Protein AF-A0A6J0JQ50-F1 (afdb_monomer_lite)

Organism: Raphanus sativus (NCBI:txid3726)

Secondary structure (DSSP, 8-state):
-PPPEEE-TTSPEEE--SS-S-EE---HHHHHHHHHHHHTTSEEE--PPPEEEETTTTEEEEE----SSTTTTEEEESSSTTHHHHHHHHTTT-----S------------S-------------------

Radius of gyration: 27.64 Å; chains: 1; bounding box: 71×39×75 Å

pLDDT: mean 78.66, std 19.08, range [36.09, 97.19]

Structure (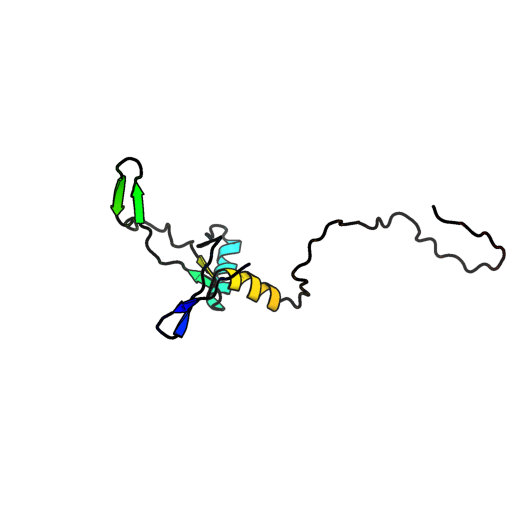mmCIF, N/CA/C/O backbone):
data_AF-A0A6J0JQ50-F1
#
_entry.id   AF-A0A6J0JQ50-F1
#
loop_
_atom_site.group_PDB
_atom_site.id
_atom_site.type_symbol
_atom_site.label_atom_id
_atom_site.label_alt_id
_atom_site.label_comp_id
_atom_site.label_asym_id
_atom_site.label_entity_id
_atom_site.label_seq_id
_atom_site.pdbx_PDB_ins_code
_atom_site.Cartn_x
_atom_site.Cartn_y
_atom_site.Cartn_z
_atom_site.occupancy
_atom_site.B_iso_or_equiv
_atom_site.auth_seq_id
_atom_site.auth_comp_id
_atom_site.auth_asym_id
_atom_site.auth_atom_id
_atom_site.pdbx_PDB_model_num
ATOM 1 N N . MET A 1 1 ? 10.587 -5.912 -1.533 1.00 51.09 1 MET A N 1
ATOM 2 C CA . MET A 1 1 ? 9.615 -5.966 -0.422 1.00 51.09 1 MET A CA 1
ATOM 3 C C . MET A 1 1 ? 9.429 -7.413 -0.006 1.00 51.09 1 MET A C 1
ATOM 5 O O . MET A 1 1 ? 8.950 -8.201 -0.816 1.00 51.09 1 MET A O 1
ATOM 9 N N . SER A 1 2 ? 9.873 -7.779 1.196 1.00 51.56 2 SER A N 1
ATOM 10 C CA . SER A 1 2 ? 9.640 -9.120 1.741 1.00 51.56 2 SER A CA 1
ATOM 11 C C . SER A 1 2 ? 8.177 -9.222 2.174 1.00 51.56 2 SER A C 1
ATOM 13 O O . SER A 1 2 ? 7.748 -8.455 3.029 1.00 51.56 2 SER A O 1
ATOM 15 N N . GLN A 1 3 ? 7.405 -10.118 1.558 1.00 61.97 3 GLN A N 1
ATOM 16 C CA . GLN A 1 3 ? 6.064 -10.477 2.023 1.00 61.97 3 GLN A CA 1
ATOM 17 C C . GLN A 1 3 ? 6.160 -11.806 2.762 1.00 61.97 3 GLN A C 1
ATOM 19 O O . GLN A 1 3 ? 6.591 -12.807 2.181 1.00 61.97 3 GLN A O 1
ATOM 24 N N . ARG A 1 4 ? 5.750 -11.827 4.032 1.00 63.28 4 ARG A N 1
ATOM 25 C CA . ARG A 1 4 ? 5.518 -13.081 4.745 1.00 63.28 4 ARG A CA 1
ATOM 26 C C . ARG A 1 4 ? 4.145 -13.604 4.329 1.00 63.28 4 ARG A C 1
ATOM 28 O O . ARG A 1 4 ? 3.163 -12.876 4.411 1.00 63.28 4 ARG A O 1
ATOM 35 N N . ARG A 1 5 ? 4.118 -14.839 3.834 1.00 70.94 5 ARG A N 1
ATOM 36 C CA . ARG A 1 5 ? 2.903 -15.545 3.427 1.00 70.94 5 ARG A CA 1
ATOM 37 C C . ARG A 1 5 ? 2.542 -16.520 4.527 1.00 70.94 5 ARG A C 1
ATOM 39 O O . ARG A 1 5 ? 3.356 -17.379 4.864 1.00 70.94 5 ARG A O 1
ATOM 46 N N . GLU A 1 6 ? 1.356 -16.363 5.085 1.00 79.44 6 GLU A N 1
ATOM 47 C CA . GLU A 1 6 ? 0.787 -17.320 6.031 1.00 79.44 6 GLU A CA 1
ATOM 48 C C . GLU A 1 6 ? -0.523 -17.834 5.449 1.00 79.44 6 GLU A C 1
ATOM 50 O O . GLU A 1 6 ? -1.221 -17.097 4.764 1.00 79.44 6 GLU A O 1
ATOM 55 N N . VAL A 1 7 ? -0.837 -19.107 5.659 1.00 83.56 7 VAL A N 1
ATOM 56 C CA . VAL A 1 7 ? -2.105 -19.679 5.199 1.00 83.56 7 VAL A CA 1
ATOM 57 C C . VAL A 1 7 ? -3.038 -19.701 6.398 1.00 83.56 7 VAL A C 1
ATOM 59 O O . VAL A 1 7 ? -2.717 -20.320 7.412 1.00 83.56 7 VAL A O 1
ATOM 62 N N . GLY A 1 8 ? -4.154 -18.982 6.299 1.00 82.12 8 GLY A N 1
ATOM 63 C CA . GLY A 1 8 ? -5.203 -18.994 7.310 1.00 82.12 8 GLY A CA 1
ATOM 64 C C . GLY A 1 8 ? -5.868 -20.366 7.420 1.00 82.12 8 GLY A C 1
ATOM 65 O O . GLY A 1 8 ? -5.747 -21.211 6.532 1.00 82.12 8 GLY A O 1
ATOM 66 N N . GLU A 1 9 ? -6.615 -20.589 8.500 1.00 87.50 9 GLU A N 1
ATOM 67 C CA . GLU A 1 9 ? -7.374 -21.834 8.713 1.00 87.50 9 GLU A CA 1
ATOM 68 C C . GLU A 1 9 ? -8.392 -22.111 7.593 1.00 87.50 9 GLU A C 1
ATOM 70 O O . GLU A 1 9 ? -8.728 -23.261 7.320 1.00 87.50 9 GLU A O 1
ATOM 75 N N . ASP A 1 10 ? -8.846 -21.063 6.903 1.00 89.94 10 ASP A N 1
ATOM 76 C CA . ASP A 1 10 ? -9.736 -21.135 5.743 1.00 89.94 10 ASP A CA 1
ATOM 77 C C . ASP A 1 10 ? -9.002 -21.408 4.414 1.00 89.94 10 ASP A C 1
ATOM 79 O O . ASP A 1 10 ? -9.614 -21.371 3.345 1.00 89.94 10 ASP A O 1
ATOM 83 N N . GLY A 1 11 ? -7.692 -21.672 4.464 1.00 87.12 11 GLY A N 1
ATOM 84 C CA . GLY A 1 11 ? -6.845 -21.936 3.304 1.00 87.12 11 GLY A CA 1
ATOM 85 C C . GLY A 1 11 ? -6.465 -20.688 2.505 1.00 87.12 11 GLY A C 1
ATOM 86 O O . GLY A 1 11 ? -5.782 -20.815 1.485 1.00 87.12 11 GLY A O 1
ATOM 87 N N . LYS A 1 12 ? -6.884 -19.488 2.930 1.00 83.25 12 LYS A N 1
ATOM 88 C CA . LYS A 1 12 ? -6.527 -18.248 2.236 1.00 83.25 12 LYS A CA 1
ATOM 89 C C . LYS A 1 12 ? -5.128 -17.793 2.607 1.00 83.25 12 LYS A C 1
ATOM 91 O O . LYS A 1 12 ? -4.696 -17.886 3.751 1.00 83.25 12 LYS A O 1
ATOM 96 N N . GLU A 1 13 ? -4.437 -17.244 1.621 1.00 84.62 13 GLU A N 1
ATOM 97 C CA . GLU A 1 13 ? -3.144 -16.616 1.831 1.00 84.62 13 GLU A CA 1
ATOM 98 C C . GLU A 1 13 ? -3.330 -15.247 2.497 1.00 84.62 13 GLU A C 1
ATOM 100 O O . GLU A 1 13 ? -4.018 -14.363 1.983 1.00 84.62 13 GLU A O 1
ATOM 105 N N . LEU A 1 14 ? -2.713 -15.085 3.660 1.00 81.69 14 LEU A N 1
ATOM 106 C CA . LEU A 1 14 ? -2.615 -13.838 4.392 1.00 81.69 14 LEU A CA 1
ATOM 107 C C . LEU A 1 14 ? -1.370 -13.090 3.930 1.00 81.69 14 LEU A C 1
ATOM 109 O O . LEU A 1 14 ? -0.277 -13.657 3.818 1.00 81.69 14 LEU A O 1
ATOM 113 N N . MET A 1 15 ? -1.548 -11.796 3.686 1.00 79.50 15 MET A N 1
ATOM 114 C CA . MET A 1 15 ? -0.476 -10.889 3.309 1.00 79.50 15 MET A CA 1
ATOM 115 C C . MET A 1 15 ? -0.368 -9.764 4.322 1.00 79.50 15 MET A C 1
ATOM 117 O O . MET A 1 15 ? -1.372 -9.210 4.766 1.00 79.50 15 MET A O 1
ATOM 121 N N . PHE A 1 16 ? 0.872 -9.426 4.658 1.00 83.94 16 PHE A N 1
ATOM 122 C CA . PHE A 1 16 ? 1.184 -8.412 5.650 1.00 83.94 16 PHE A CA 1
ATOM 123 C C . PHE A 1 16 ? 2.063 -7.332 5.032 1.00 83.94 16 PHE A C 1
ATOM 125 O O . PHE A 1 16 ? 3.153 -7.611 4.523 1.00 83.94 16 PHE A O 1
ATOM 132 N N . ASP A 1 17 ? 1.586 -6.093 5.104 1.00 86.88 17 ASP A N 1
ATOM 133 C CA . ASP A 1 17 ? 2.369 -4.908 4.783 1.00 86.88 17 ASP A CA 1
ATOM 134 C C . 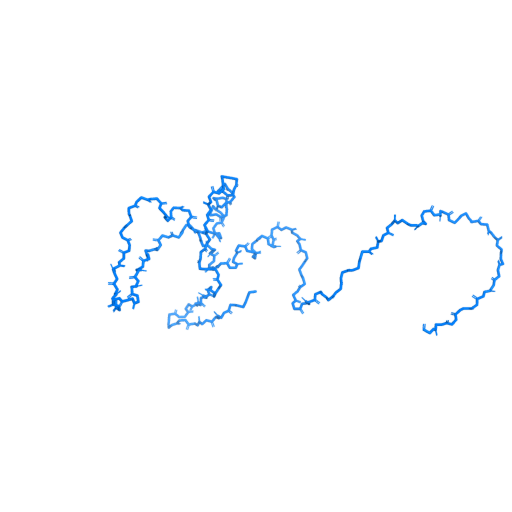ASP A 1 17 ? 3.087 -4.437 6.052 1.00 86.88 17 ASP A C 1
ATOM 136 O O . ASP A 1 17 ? 2.464 -3.994 7.014 1.00 86.88 17 ASP A O 1
ATOM 140 N N . HIS A 1 18 ? 4.413 -4.584 6.076 1.00 85.31 18 HIS A N 1
ATOM 141 C CA . HIS A 1 18 ? 5.228 -4.292 7.262 1.00 85.31 18 HIS A CA 1
ATOM 142 C C . HIS A 1 18 ? 5.703 -2.839 7.355 1.00 85.31 18 HIS A C 1
ATOM 144 O O . HIS A 1 18 ? 6.108 -2.401 8.427 1.00 85.31 18 HIS A O 1
ATOM 150 N N . GLU A 1 19 ? 5.711 -2.118 6.234 1.00 85.12 19 GLU A N 1
ATOM 151 C CA . GLU A 1 19 ? 6.289 -0.776 6.152 1.00 85.12 19 GLU A CA 1
ATOM 152 C C . GLU A 1 19 ? 5.188 0.286 6.133 1.00 85.12 19 GLU A C 1
ATOM 154 O O . GLU A 1 19 ? 4.865 0.867 7.164 1.00 85.12 19 GLU A O 1
ATOM 159 N N . ALA A 1 20 ? 4.590 0.530 4.965 1.00 87.25 20 ALA A N 1
ATOM 160 C CA . ALA A 1 20 ? 3.526 1.509 4.804 1.00 87.25 20 ALA A CA 1
ATOM 161 C C . ALA A 1 20 ? 2.152 0.834 4.966 1.00 87.25 20 ALA A C 1
ATOM 163 O O . ALA A 1 20 ? 1.774 0.052 4.091 1.00 87.25 20 ALA A O 1
ATOM 164 N N . PRO A 1 21 ? 1.386 1.135 6.033 1.00 86.94 21 PRO A N 1
ATOM 165 C CA . PRO A 1 21 ? 0.039 0.592 6.198 1.00 86.94 21 PRO A CA 1
ATOM 166 C C . PRO A 1 21 ? -0.952 1.243 5.223 1.00 86.94 21 PRO A C 1
ATOM 168 O O . PRO A 1 21 ? -1.826 0.579 4.689 1.00 86.94 21 PRO A O 1
ATOM 171 N N . PHE A 1 22 ? -0.794 2.538 4.959 1.00 92.31 22 PHE A N 1
ATOM 172 C CA . PHE A 1 22 ? -1.550 3.310 3.978 1.00 92.31 22 PHE A CA 1
ATOM 173 C C . PHE A 1 22 ? -0.683 4.474 3.488 1.00 92.31 22 PHE A C 1
ATOM 175 O O . PHE A 1 22 ? 0.316 4.826 4.122 1.00 92.31 22 PHE A O 1
ATOM 182 N N . PHE A 1 23 ? -1.087 5.114 2.396 1.00 94.12 23 PHE A N 1
ATOM 183 C CA . PHE A 1 23 ? -0.558 6.417 1.993 1.00 94.12 23 PHE A CA 1
ATOM 184 C C . PHE A 1 23 ? -1.678 7.456 1.959 1.00 94.12 23 PHE A C 1
ATOM 186 O O . PHE A 1 23 ? -2.858 7.105 1.915 1.00 94.12 23 PHE A O 1
ATOM 193 N N . SER A 1 24 ? -1.321 8.739 2.018 1.00 94.06 24 SER A N 1
ATOM 194 C CA . SER A 1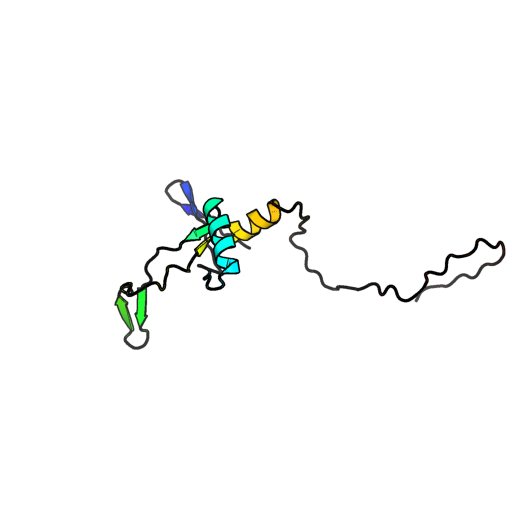 24 ? -2.279 9.842 1.917 1.00 94.06 24 SER A CA 1
ATOM 195 C C . SER A 1 24 ? -1.982 10.721 0.710 1.00 94.06 24 SER A C 1
ATOM 197 O O . SER A 1 24 ? -0.817 10.972 0.405 1.00 94.06 24 SER A O 1
ATOM 199 N N . VAL A 1 25 ? -3.024 11.209 0.037 1.00 93.69 25 VAL A N 1
ATOM 200 C CA . VAL A 1 25 ? -2.893 12.059 -1.154 1.00 93.69 25 VAL A CA 1
ATOM 201 C C . VAL A 1 25 ? -3.607 13.396 -0.968 1.00 93.69 25 VAL A C 1
ATOM 203 O O . VAL A 1 25 ? -4.812 13.468 -0.766 1.00 93.69 25 VAL A O 1
ATOM 206 N N . THR A 1 26 ? -2.852 14.488 -1.027 1.00 92.06 26 THR A N 1
ATOM 207 C CA . THR A 1 26 ? -3.393 15.859 -0.946 1.00 92.06 26 THR A CA 1
ATOM 208 C C . THR A 1 26 ? -3.076 16.687 -2.185 1.00 92.06 26 THR A C 1
ATOM 210 O O . THR A 1 26 ? -3.708 17.711 -2.422 1.00 92.06 26 THR A O 1
ATOM 213 N N . ASN A 1 27 ? -2.112 16.246 -2.997 1.00 93.44 27 ASN A N 1
ATOM 214 C CA . ASN A 1 27 ? -1.743 16.907 -4.240 1.00 93.44 27 ASN A CA 1
ATOM 215 C C . ASN A 1 27 ? -2.809 16.627 -5.321 1.00 93.44 27 ASN A C 1
ATOM 217 O O . ASN A 1 27 ? -2.971 15.462 -5.687 1.00 93.44 27 ASN A O 1
ATOM 221 N N . PRO A 1 28 ? -3.478 17.653 -5.889 1.00 90.12 28 PRO A N 1
ATOM 222 C CA . PRO A 1 28 ? -4.518 17.471 -6.907 1.00 90.12 28 PRO A CA 1
ATOM 223 C C . PRO A 1 28 ? -4.076 16.665 -8.134 1.00 90.12 28 PRO A C 1
ATOM 225 O O . PRO A 1 28 ? -4.845 15.860 -8.660 1.00 90.12 28 PRO A O 1
ATOM 228 N N . ASN A 1 29 ? -2.819 16.820 -8.554 1.00 91.38 29 ASN A N 1
ATOM 229 C CA . ASN A 1 29 ? -2.277 16.075 -9.690 1.00 91.38 29 ASN A CA 1
ATOM 230 C C . ASN A 1 29 ? -2.126 14.585 -9.354 1.00 91.38 29 ASN A C 1
ATOM 232 O O . ASN A 1 29 ? -2.348 13.730 -10.205 1.00 91.38 29 ASN A O 1
ATOM 236 N N . ALA A 1 30 ? -1.788 14.267 -8.102 1.00 94.00 30 ALA A N 1
ATOM 237 C CA . ALA A 1 30 ? -1.685 12.888 -7.638 1.00 94.00 30 ALA A CA 1
ATOM 238 C C . ALA A 1 30 ? -3.061 12.257 -7.370 1.00 94.00 30 ALA A C 1
ATOM 240 O O . ALA A 1 30 ? -3.206 11.052 -7.540 1.00 94.00 30 ALA A O 1
ATOM 241 N N . ILE A 1 31 ? -4.079 13.044 -6.998 1.00 94.38 31 ILE A N 1
ATOM 242 C CA . ILE A 1 31 ? -5.447 12.543 -6.772 1.00 94.38 31 ILE A CA 1
ATOM 243 C C . ILE A 1 31 ? -5.994 11.860 -8.031 1.00 94.38 31 ILE A C 1
ATOM 245 O O . ILE A 1 31 ? -6.499 10.745 -7.951 1.00 94.38 31 ILE A O 1
ATOM 249 N N . SER A 1 32 ? -5.842 12.493 -9.199 1.00 94.19 32 SER A N 1
ATOM 250 C CA . SER A 1 32 ? -6.335 11.929 -10.467 1.00 94.19 32 SER A CA 1
ATOM 251 C C . SER A 1 32 ? -5.671 10.587 -10.794 1.00 94.19 32 SER A C 1
ATOM 253 O O . SER A 1 32 ? -6.345 9.644 -11.197 1.00 94.19 32 SER A O 1
ATOM 255 N N . LEU A 1 33 ? -4.362 10.483 -10.546 1.00 95.31 33 LEU A N 1
ATOM 256 C CA . LEU A 1 33 ? -3.594 9.253 -10.732 1.00 95.31 33 LEU A CA 1
ATOM 257 C C . LEU A 1 33 ? -4.037 8.145 -9.764 1.00 95.31 33 LEU A C 1
ATOM 259 O O . LEU A 1 33 ? -4.165 6.989 -10.152 1.00 95.31 33 LEU A O 1
ATOM 263 N N . VAL A 1 34 ? -4.312 8.487 -8.504 1.00 96.19 34 VAL A N 1
ATOM 264 C CA . VAL A 1 34 ? -4.801 7.519 -7.511 1.00 96.19 34 VAL A CA 1
ATOM 265 C C . VAL A 1 34 ? -6.193 7.003 -7.878 1.00 96.19 34 VAL A C 1
ATOM 267 O O . VAL A 1 34 ? -6.442 5.808 -7.741 1.00 96.19 34 VAL A O 1
ATOM 270 N N . HIS A 1 35 ? -7.077 7.855 -8.403 1.00 95.56 35 HIS A N 1
ATOM 271 C CA . HIS A 1 35 ? -8.381 7.412 -8.908 1.00 95.56 35 HIS A CA 1
ATOM 272 C C . HIS A 1 35 ? -8.265 6.502 -10.132 1.00 95.56 35 HIS A C 1
ATOM 274 O O . HIS A 1 35 ? -9.025 5.543 -10.253 1.00 95.56 35 HIS A O 1
ATOM 280 N N . GLU A 1 36 ? -7.300 6.753 -11.018 1.00 95.56 36 GLU A N 1
ATOM 281 C CA . GLU A 1 36 ? -6.988 5.825 -12.105 1.00 95.56 36 GLU A CA 1
ATOM 282 C C . GLU A 1 36 ? -6.562 4.460 -11.544 1.00 95.56 36 GLU A C 1
ATOM 284 O O . GLU A 1 36 ? -7.137 3.437 -11.913 1.00 95.56 36 GLU A O 1
ATOM 289 N N . TRP A 1 37 ? -5.628 4.433 -10.591 1.00 97.00 37 TRP A N 1
ATOM 290 C CA . TRP A 1 37 ? -5.174 3.195 -9.944 1.00 97.00 37 TRP A CA 1
ATOM 291 C C . TRP A 1 37 ? -6.297 2.444 -9.222 1.00 97.00 37 TRP A C 1
ATOM 293 O O . TRP A 1 37 ? -6.333 1.211 -9.240 1.00 97.00 37 TRP A O 1
ATOM 303 N N . GLU A 1 38 ? -7.229 3.179 -8.617 1.00 96.56 38 GLU A N 1
ATOM 304 C CA . GLU A 1 38 ? -8.430 2.627 -7.994 1.00 96.56 38 GLU A CA 1
ATOM 305 C C . GLU A 1 38 ? -9.381 2.024 -9.036 1.00 96.56 38 GLU A C 1
ATOM 307 O O . GLU A 1 38 ? -9.847 0.898 -8.865 1.00 96.56 38 GLU A O 1
ATOM 312 N N . SER A 1 39 ? -9.592 2.703 -10.170 1.00 96.50 39 SER A N 1
ATOM 313 C CA . SER A 1 39 ? -10.394 2.177 -11.288 1.00 96.50 39 SER A CA 1
ATOM 314 C C . SER A 1 39 ? -9.790 0.920 -11.926 1.00 96.50 39 SER A C 1
ATOM 316 O O . SER A 1 39 ? -10.520 0.045 -12.393 1.00 96.50 39 SER A O 1
ATOM 318 N N . LEU A 1 40 ? -8.460 0.805 -11.897 1.00 95.69 40 LEU A N 1
ATOM 319 C CA . LEU A 1 40 ? -7.703 -0.364 -12.349 1.00 95.69 40 LEU A CA 1
ATOM 320 C C . LEU A 1 40 ? -7.629 -1.473 -11.282 1.00 95.69 40 LEU A C 1
ATOM 322 O O . LEU A 1 40 ? -7.128 -2.562 -11.561 1.00 95.69 40 LEU A O 1
ATOM 326 N N . GLY A 1 41 ? -8.133 -1.220 -10.071 1.00 96.25 41 GLY A N 1
ATOM 327 C CA . GLY A 1 41 ? -8.355 -2.225 -9.033 1.00 96.25 41 GLY A CA 1
ATOM 328 C C . GLY A 1 41 ? -7.131 -2.631 -8.210 1.00 96.25 41 GLY A C 1
ATOM 329 O O . GLY A 1 41 ? -7.235 -3.552 -7.402 1.00 96.25 41 GLY A O 1
ATOM 330 N N . PHE A 1 42 ? -5.981 -1.971 -8.376 1.00 95.88 42 PHE A N 1
ATOM 331 C CA . PHE A 1 42 ? -4.781 -2.251 -7.569 1.00 95.88 42 PHE A CA 1
ATOM 332 C C . PHE A 1 42 ? -4.555 -1.236 -6.443 1.00 95.88 42 PHE A C 1
ATOM 334 O O . PHE A 1 42 ? -3.589 -1.354 -5.690 1.00 95.88 42 PHE A O 1
ATOM 341 N N . VAL A 1 43 ? -5.456 -0.265 -6.296 1.00 97.19 43 VAL A N 1
ATOM 342 C CA . VAL A 1 43 ? -5.553 0.637 -5.145 1.00 97.19 43 VAL A CA 1
ATOM 343 C C . VAL A 1 43 ? -7.007 0.702 -4.677 1.00 97.19 43 VAL A C 1
ATOM 345 O O . VAL A 1 43 ? -7.923 0.502 -5.465 1.00 97.19 43 VAL A O 1
ATOM 348 N N . SER A 1 44 ? -7.233 0.967 -3.394 1.00 95.75 44 SER A N 1
ATOM 349 C CA . SER A 1 44 ? -8.558 1.253 -2.837 1.00 95.75 44 SER A CA 1
ATOM 350 C C . SER A 1 44 ? -8.449 2.301 -1.740 1.00 95.75 44 SER A C 1
ATOM 352 O O . SER A 1 44 ? -7.467 2.325 -0.991 1.00 95.75 44 SER A O 1
ATOM 354 N N . GLN A 1 45 ? -9.480 3.130 -1.592 1.00 94.25 45 GLN A N 1
ATOM 355 C CA . GLN A 1 45 ? -9.615 3.992 -0.421 1.00 94.25 45 GLN A CA 1
ATOM 356 C C . GLN A 1 45 ? -9.614 3.170 0.882 1.00 94.25 45 GLN A C 1
ATOM 358 O O . GLN A 1 45 ? -10.283 2.135 0.987 1.00 94.25 45 GLN A O 1
ATOM 363 N N . TRP A 1 46 ? -8.879 3.645 1.887 1.00 91.56 46 TRP A N 1
ATOM 364 C CA . TRP A 1 46 ? -8.839 3.063 3.226 1.00 91.56 46 TRP A CA 1
ATOM 365 C C . TRP A 1 46 ? -10.011 3.583 4.062 1.00 91.56 46 TRP A C 1
ATOM 367 O O . TRP A 1 46 ? -10.064 4.766 4.391 1.00 91.56 46 TRP A O 1
ATOM 377 N N . LYS A 1 47 ? -10.928 2.691 4.448 1.00 86.50 47 LYS A N 1
ATOM 378 C CA . LYS A 1 47 ? -12.161 3.039 5.185 1.00 86.50 47 LYS A CA 1
ATOM 379 C C . LYS A 1 47 ? -12.157 2.596 6.652 1.00 86.50 47 LYS A C 1
ATOM 381 O O . LYS A 1 47 ? -13.185 2.654 7.318 1.00 86.50 47 LYS A O 1
ATOM 386 N N . GLN A 1 48 ? -11.017 2.123 7.152 1.00 83.00 48 GLN A N 1
ATOM 387 C CA . GLN A 1 48 ? -10.935 1.547 8.489 1.00 83.00 48 GLN A CA 1
ATOM 388 C C . GLN A 1 48 ? -10.797 2.612 9.569 1.00 83.00 48 GLN A C 1
ATOM 390 O O . GLN A 1 48 ? -10.021 3.557 9.437 1.00 83.00 48 GLN A O 1
ATOM 395 N N . VAL A 1 49 ? -11.534 2.407 10.659 1.00 82.00 49 VAL A N 1
ATOM 396 C CA . VAL A 1 49 ? -11.566 3.306 11.812 1.00 82.00 49 VAL A CA 1
ATOM 397 C C . VAL A 1 49 ? -10.343 3.069 12.695 1.00 82.00 49 VAL A C 1
ATOM 399 O O . VAL A 1 49 ? -10.010 1.927 13.016 1.00 82.00 49 VAL A O 1
ATOM 402 N N . PHE A 1 50 ? -9.691 4.151 13.120 1.00 82.94 50 PHE A N 1
ATOM 403 C CA . PHE A 1 50 ? -8.553 4.092 14.033 1.00 82.94 50 PHE A CA 1
ATOM 404 C C . PHE A 1 50 ? -9.004 4.243 15.488 1.00 82.94 50 PHE A C 1
ATOM 406 O O . PHE A 1 50 ? -9.845 5.079 15.830 1.00 82.94 50 PHE A O 1
ATOM 413 N N . GLY A 1 51 ? -8.422 3.420 16.355 1.00 86.50 51 GLY A N 1
ATOM 414 C CA . GLY A 1 51 ? -8.489 3.592 17.799 1.00 86.50 51 GLY A CA 1
ATOM 415 C C . GLY A 1 51 ? -7.326 4.440 18.301 1.00 86.50 51 GLY A C 1
ATOM 416 O O . GLY A 1 51 ? -6.243 4.412 17.717 1.00 86.50 51 GLY A O 1
ATOM 417 N N . SER A 1 52 ? -7.538 5.164 19.397 1.00 89.19 52 SER A N 1
ATOM 418 C CA . SER A 1 52 ? -6.466 5.881 20.093 1.00 89.19 52 SER A CA 1
ATOM 419 C C . SER A 1 52 ? -6.229 5.274 21.470 1.00 89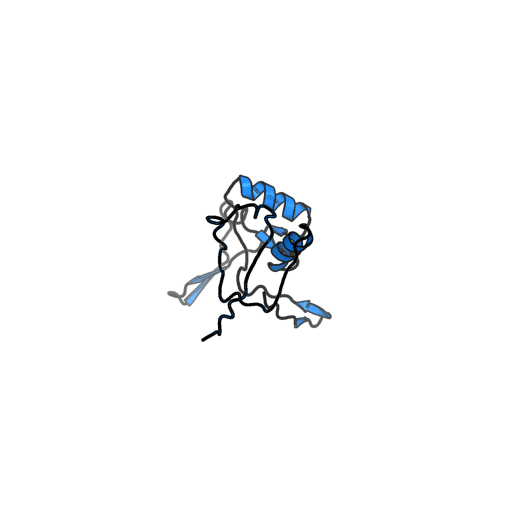.19 52 SER A C 1
ATOM 421 O O . SER A 1 52 ? -7.168 5.022 22.224 1.00 89.19 52 SER A O 1
ATOM 423 N N . PHE A 1 53 ? -4.964 5.048 21.804 1.00 92.31 53 PHE A N 1
ATOM 424 C CA . PHE A 1 53 ? -4.539 4.599 23.124 1.00 92.31 53 PHE A CA 1
ATOM 425 C C . PHE A 1 53 ? -3.701 5.696 23.769 1.00 92.31 53 PHE A C 1
ATOM 427 O O . PHE A 1 53 ? -2.725 6.153 23.173 1.00 92.31 53 PHE A O 1
ATOM 434 N N . ASP A 1 54 ? -4.086 6.117 24.970 1.00 93.12 54 ASP A N 1
ATOM 435 C CA . ASP A 1 54 ? -3.305 7.066 25.750 1.00 93.12 54 ASP A CA 1
ATOM 436 C C . ASP A 1 54 ? -2.380 6.319 26.705 1.00 93.12 54 ASP A C 1
ATOM 438 O O . ASP A 1 54 ? -2.818 5.670 27.658 1.00 93.12 54 ASP A O 1
ATOM 442 N N . SER A 1 55 ? -1.078 6.448 26.463 1.00 95.88 55 SER A N 1
ATOM 443 C CA . SER A 1 55 ? -0.057 5.848 27.314 1.00 95.88 55 SER A CA 1
ATOM 444 C C . SER A 1 55 ? 0.037 6.503 28.690 1.00 95.88 55 SER A C 1
ATOM 446 O O . SER A 1 55 ? 0.486 5.847 29.625 1.00 95.88 55 SER A O 1
ATOM 448 N N . ALA A 1 56 ? -0.350 7.776 28.836 1.00 96.50 56 ALA A N 1
ATOM 449 C CA . ALA A 1 56 ? -0.249 8.478 30.114 1.00 96.50 56 ALA A CA 1
ATOM 450 C C . ALA A 1 56 ? -1.318 7.996 31.104 1.00 96.50 56 ALA A C 1
ATOM 452 O O . ALA A 1 56 ? -1.005 7.716 32.261 1.00 96.50 56 ALA A O 1
ATOM 453 N N . SER A 1 57 ? -2.565 7.856 30.647 1.00 94.88 57 SER A N 1
ATOM 454 C CA . SER A 1 57 ? -3.657 7.290 31.451 1.00 94.88 57 SER A CA 1
ATOM 455 C C . SER A 1 57 ? -3.753 5.762 31.390 1.00 94.88 57 SER A C 1
ATOM 457 O O . SER A 1 57 ? -4.534 5.177 32.140 1.00 94.88 57 SER A O 1
ATOM 459 N N . ASN A 1 58 ? -2.957 5.111 30.533 1.00 95.56 58 ASN A N 1
ATOM 460 C CA . ASN A 1 58 ? -2.999 3.671 30.266 1.00 95.56 58 ASN A CA 1
ATOM 461 C C . ASN A 1 58 ? -4.405 3.190 29.860 1.00 95.56 58 ASN A C 1
ATOM 463 O O . ASN A 1 58 ? -4.861 2.118 30.263 1.00 95.56 58 ASN A O 1
ATOM 467 N N . MET A 1 59 ? -5.112 4.018 29.089 1.00 96.00 59 MET A N 1
ATOM 468 C CA . MET A 1 59 ? -6.510 3.810 28.725 1.00 96.00 59 MET A CA 1
ATOM 469 C C . MET A 1 59 ? -6.699 3.860 27.213 1.00 96.00 59 MET A C 1
ATOM 471 O O . MET A 1 59 ? -6.134 4.697 26.506 1.00 96.00 59 MET A O 1
ATOM 475 N N . PHE A 1 60 ? -7.573 2.986 26.714 1.00 93.69 60 PHE A N 1
ATOM 476 C CA . PHE A 1 60 ? -8.087 3.104 25.357 1.00 93.69 60 PHE A CA 1
ATOM 477 C C . PHE A 1 60 ? -9.124 4.229 25.312 1.00 93.69 60 PHE A C 1
ATOM 479 O O . PHE A 1 60 ? -10.150 4.160 25.989 1.00 93.69 60 PHE A O 1
ATOM 486 N N . LEU A 1 61 ? -8.858 5.260 24.510 1.00 89.12 61 LEU A N 1
ATOM 487 C CA . LEU A 1 61 ? -9.710 6.448 24.383 1.00 89.12 61 LEU A CA 1
ATOM 488 C C . LEU A 1 61 ? -10.933 6.214 23.482 1.00 89.12 61 LEU A C 1
ATOM 490 O O . LEU A 1 61 ? -11.746 7.115 23.288 1.00 89.12 61 LEU A O 1
ATOM 494 N N . GLY A 1 62 ? -11.067 5.007 22.932 1.00 86.69 62 GLY A N 1
ATOM 495 C CA . GLY A 1 62 ? -12.111 4.654 21.986 1.00 86.69 62 GLY A CA 1
ATOM 496 C C . GLY A 1 62 ? -11.671 4.816 20.534 1.00 86.69 62 GLY A C 1
ATOM 497 O O . GLY A 1 62 ? -10.513 5.096 20.209 1.00 86.69 62 GLY A O 1
ATOM 498 N N . PHE A 1 63 ? -12.635 4.602 19.648 1.00 84.56 63 PHE A N 1
ATOM 499 C CA . PHE A 1 63 ? -12.486 4.872 18.229 1.00 84.56 63 PHE A CA 1
ATOM 500 C C . PHE A 1 63 ? -12.650 6.364 17.986 1.00 84.56 63 PHE A C 1
ATOM 502 O O . PHE A 1 63 ? -13.567 6.986 18.529 1.00 84.56 63 PHE A O 1
ATOM 509 N N . GLN A 1 64 ? -11.768 6.937 17.176 1.00 71.12 64 GLN A N 1
ATOM 510 C CA . GLN A 1 64 ? -11.876 8.339 16.809 1.00 71.12 64 GLN A CA 1
ATOM 511 C C . GLN A 1 64 ? -13.171 8.515 16.002 1.00 71.12 64 GLN A C 1
ATOM 513 O O . GLN A 1 64 ? -13.275 8.016 14.884 1.00 71.12 64 GLN A O 1
ATOM 518 N N . GLN A 1 65 ? -14.189 9.147 16.604 1.00 60.38 65 GLN A N 1
ATOM 519 C CA . GLN A 1 65 ? -15.435 9.441 15.899 1.00 60.38 65 GLN A CA 1
ATOM 520 C C . GLN A 1 65 ? -15.128 10.436 14.784 1.00 60.38 65 GLN A C 1
ATOM 522 O O . GLN A 1 65 ? -14.524 11.485 15.007 1.00 60.38 65 GLN A O 1
ATOM 527 N N . GLU A 1 66 ? -15.508 10.038 13.577 1.00 55.78 66 GLU A N 1
ATOM 528 C CA . GLU A 1 66 ? -15.173 10.652 12.302 1.00 55.78 66 GLU A CA 1
ATOM 529 C C . GLU A 1 66 ? -15.931 11.976 12.130 1.00 55.78 66 GLU A C 1
ATOM 531 O O . GLU A 1 66 ? -16.927 12.083 11.422 1.00 55.78 66 GLU A O 1
ATOM 536 N N . GLY A 1 67 ? -15.473 13.005 12.841 1.00 48.62 67 GLY A N 1
ATOM 537 C CA . GLY A 1 67 ? -15.768 14.387 12.508 1.00 48.62 67 GLY A CA 1
ATOM 538 C C . GLY A 1 67 ? -14.898 14.804 11.327 1.00 48.62 67 GLY A C 1
ATOM 539 O O . GLY A 1 67 ? -13.729 15.119 11.516 1.00 48.62 67 GLY A O 1
ATOM 540 N N . ASP A 1 68 ? -15.499 14.813 10.140 1.00 46.75 68 ASP A N 1
ATOM 541 C CA . ASP A 1 68 ? -15.086 15.593 8.968 1.00 46.75 68 ASP A CA 1
ATOM 542 C C . ASP A 1 68 ? -13.816 15.119 8.215 1.00 46.75 68 ASP A C 1
ATOM 544 O O . ASP A 1 68 ? -12.681 15.350 8.616 1.00 46.75 68 ASP A O 1
ATOM 548 N N . HIS A 1 69 ? -14.020 14.463 7.064 1.00 51.78 69 HIS A N 1
ATOM 549 C CA . HIS A 1 69 ? -13.106 14.363 5.906 1.00 51.78 69 HIS A CA 1
ATOM 550 C C . HIS A 1 69 ? -11.662 13.819 6.059 1.00 51.78 69 HIS A C 1
ATOM 552 O O . HIS A 1 69 ? -10.978 13.650 5.046 1.00 51.78 69 HIS A O 1
ATOM 558 N N . THR A 1 70 ? -11.175 13.488 7.255 1.00 57.06 70 THR A N 1
ATOM 559 C CA . THR A 1 70 ? -9.747 13.175 7.491 1.00 57.06 70 THR A CA 1
ATOM 560 C C . THR A 1 70 ? -9.252 11.838 6.925 1.00 57.06 70 THR A C 1
ATOM 562 O O . THR A 1 70 ? -8.049 11.692 6.697 1.00 57.06 70 THR A O 1
ATOM 565 N N . ASN A 1 71 ? -10.142 10.882 6.637 1.00 61.09 71 ASN A N 1
ATOM 566 C CA . ASN A 1 71 ? -9.777 9.595 6.025 1.00 61.09 71 ASN A CA 1
ATOM 567 C C . ASN A 1 71 ? -10.018 9.538 4.513 1.00 61.09 71 ASN A C 1
ATOM 569 O O . ASN A 1 71 ? -9.573 8.594 3.861 1.00 61.09 71 ASN A O 1
ATOM 573 N N . ASN A 1 72 ? -10.647 10.561 3.921 1.00 74.31 72 ASN A N 1
ATOM 574 C CA . ASN A 1 72 ? -11.001 10.533 2.498 1.00 74.31 72 ASN A CA 1
ATOM 575 C C . ASN A 1 72 ? -9.780 10.506 1.571 1.00 74.31 72 ASN A C 1
ATOM 577 O O . ASN A 1 72 ? -9.898 10.154 0.400 1.00 74.31 72 ASN A O 1
ATOM 581 N N . ASN A 1 73 ? -8.614 10.874 2.094 1.00 89.62 73 ASN A N 1
ATOM 582 C CA . ASN A 1 73 ? -7.369 10.924 1.354 1.00 89.62 73 ASN A CA 1
ATOM 583 C C . ASN A 1 73 ? -6.462 9.709 1.581 1.00 89.62 73 ASN A C 1
ATOM 585 O O . ASN A 1 73 ? -5.345 9.732 1.069 1.00 89.62 73 ASN A O 1
ATOM 589 N N . LYS A 1 74 ? -6.879 8.700 2.359 1.00 92.38 74 LYS A N 1
ATOM 590 C CA . LYS A 1 74 ? -6.061 7.522 2.681 1.00 92.38 74 LYS A CA 1
ATOM 591 C C . LYS A 1 74 ? -6.356 6.372 1.727 1.00 92.38 74 LYS A C 1
ATOM 593 O O . LYS A 1 74 ? -7.515 6.079 1.451 1.00 92.38 74 LYS A O 1
ATOM 598 N N . TYR A 1 75 ? -5.308 5.691 1.275 1.00 95.06 75 TYR A N 1
ATOM 599 C CA . TYR A 1 75 ? -5.396 4.624 0.281 1.00 95.06 75 TYR A CA 1
ATOM 600 C C . TYR A 1 75 ? -4.444 3.466 0.595 1.00 95.06 75 TYR A C 1
ATOM 602 O O . TYR A 1 75 ? -3.405 3.645 1.239 1.00 95.06 75 TYR A O 1
ATOM 610 N N . VAL A 1 76 ? -4.803 2.283 0.099 1.00 95.25 76 VAL A N 1
ATOM 611 C CA . VAL A 1 76 ? -4.016 1.043 0.142 1.00 95.25 76 VAL A CA 1
ATOM 612 C C . VAL A 1 76 ? -3.831 0.443 -1.230 1.00 95.25 76 VAL A C 1
ATOM 614 O O . VAL A 1 76 ? -4.727 0.535 -2.060 1.00 95.25 76 VAL A O 1
ATOM 617 N N . GLY A 1 77 ? -2.709 -0.247 -1.429 1.00 95.50 77 GLY A N 1
ATOM 618 C CA . GLY A 1 77 ? -2.572 -1.192 -2.531 1.00 95.50 77 GLY A CA 1
ATOM 619 C C . GLY A 1 77 ? -3.393 -2.465 -2.295 1.00 95.50 77 GLY A C 1
ATOM 620 O O . GLY A 1 77 ? -3.490 -2.947 -1.167 1.00 95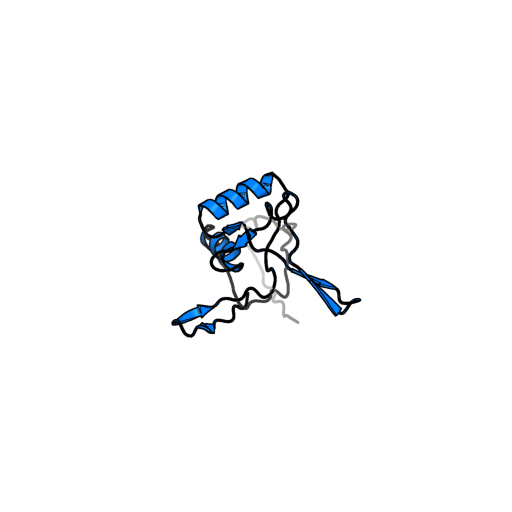.50 77 GLY A O 1
ATOM 621 N N . VAL A 1 78 ? -3.944 -3.037 -3.365 1.00 93.81 78 VAL A N 1
ATOM 622 C CA . VAL A 1 78 ? -4.748 -4.268 -3.348 1.00 93.81 78 VAL A CA 1
ATOM 623 C C . VAL A 1 78 ? -4.104 -5.297 -4.288 1.00 93.81 78 VAL A C 1
ATOM 625 O O . VAL A 1 78 ? -3.833 -4.977 -5.443 1.00 93.81 78 VAL A O 1
ATOM 628 N N . PRO A 1 79 ? -3.820 -6.535 -3.837 1.00 91.56 79 PRO A N 1
ATOM 629 C CA . PRO A 1 79 ? -4.228 -7.134 -2.560 1.00 91.56 79 PRO A CA 1
ATOM 630 C C . PRO A 1 79 ? -3.291 -6.832 -1.369 1.00 91.56 79 PRO A C 1
ATOM 632 O O . PRO A 1 79 ? -3.505 -7.334 -0.273 1.00 91.56 79 PRO A O 1
ATOM 635 N N . GLY A 1 80 ? -2.253 -6.026 -1.579 1.00 91.25 80 GLY A N 1
ATOM 636 C CA . GLY A 1 80 ? -1.378 -5.478 -0.540 1.00 91.25 80 GLY A CA 1
ATOM 637 C C . GLY A 1 80 ? -0.587 -4.302 -1.106 1.00 91.25 80 GLY A C 1
ATOM 638 O O . GLY A 1 80 ? -0.601 -4.082 -2.323 1.00 91.25 80 GLY A O 1
ATOM 639 N N . MET A 1 81 ? 0.128 -3.552 -0.273 1.00 94.06 81 MET A N 1
ATOM 640 C CA . MET A 1 81 ? 0.752 -2.282 -0.665 1.00 94.06 81 MET A CA 1
ATOM 641 C C . MET A 1 81 ? 1.722 -2.415 -1.847 1.00 94.06 81 MET A C 1
ATOM 643 O O . MET A 1 81 ? 1.811 -1.533 -2.699 1.00 94.06 81 MET A O 1
ATOM 647 N N . ASN A 1 82 ? 2.416 -3.551 -1.962 1.00 91.50 82 ASN A N 1
ATOM 648 C CA . ASN A 1 82 ? 3.372 -3.772 -3.050 1.00 91.50 82 ASN A CA 1
ATOM 649 C C . ASN A 1 82 ? 2.744 -3.992 -4.438 1.00 91.50 82 ASN A C 1
ATOM 651 O O . ASN A 1 82 ? 3.479 -4.039 -5.428 1.00 91.50 82 ASN A O 1
ATOM 655 N N . SER A 1 83 ? 1.419 -4.132 -4.517 1.00 92.50 83 SER A N 1
ATOM 656 C CA . SER A 1 83 ? 0.678 -4.220 -5.780 1.00 92.50 83 SER A CA 1
ATOM 657 C C . SER A 1 83 ? 0.925 -3.000 -6.660 1.00 92.50 83 SER A C 1
ATOM 659 O O . SER A 1 83 ? 1.155 -3.161 -7.852 1.00 92.50 83 SER A O 1
ATOM 661 N N . ILE A 1 84 ? 0.997 -1.808 -6.063 1.00 94.06 84 ILE A N 1
ATOM 662 C CA . ILE A 1 84 ? 1.222 -0.544 -6.768 1.00 94.06 84 ILE A CA 1
ATOM 663 C C . ILE A 1 84 ? 2.525 -0.621 -7.567 1.00 94.06 84 ILE A C 1
ATOM 665 O O . ILE A 1 84 ? 2.525 -0.487 -8.788 1.00 94.06 84 ILE A O 1
ATOM 669 N N . SER A 1 85 ? 3.643 -0.920 -6.900 1.00 91.81 85 SER A N 1
ATOM 670 C CA . SER A 1 85 ? 4.942 -1.031 -7.570 1.00 91.81 85 SER A CA 1
ATOM 671 C C . SER A 1 85 ? 4.975 -2.175 -8.582 1.00 91.81 85 SER A C 1
ATOM 673 O O . SER A 1 85 ? 5.493 -1.986 -9.677 1.00 91.81 85 SER A O 1
ATOM 675 N N . LYS A 1 86 ? 4.406 -3.346 -8.257 1.00 90.31 86 LYS A N 1
ATOM 676 C CA . LYS A 1 86 ? 4.362 -4.496 -9.179 1.00 90.31 86 LYS A CA 1
ATOM 677 C C . LYS A 1 86 ? 3.623 -4.152 -10.473 1.00 90.31 86 LYS A C 1
ATOM 679 O O . LYS A 1 86 ? 4.136 -4.435 -11.551 1.00 90.31 86 LYS A O 1
ATOM 684 N N . THR A 1 87 ? 2.453 -3.525 -10.371 1.00 92.44 87 THR A N 1
ATOM 685 C CA . THR A 1 87 ? 1.654 -3.141 -11.537 1.00 92.44 87 THR A CA 1
ATOM 686 C C . THR A 1 87 ? 2.390 -2.111 -12.386 1.00 92.44 87 THR A C 1
ATOM 688 O O . THR A 1 87 ? 2.532 -2.313 -13.590 1.00 92.44 87 THR A O 1
ATOM 691 N N . LEU A 1 88 ? 2.946 -1.062 -11.771 1.00 90.75 88 LEU A N 1
ATOM 692 C CA . LEU A 1 88 ? 3.690 -0.024 -12.496 1.00 90.75 88 LEU A CA 1
ATOM 693 C C . LEU A 1 88 ? 4.941 -0.579 -13.199 1.00 90.75 88 LEU A C 1
ATOM 695 O O . LEU A 1 88 ? 5.207 -0.228 -14.349 1.00 90.75 88 LEU A O 1
ATOM 699 N N . CYS A 1 89 ? 5.679 -1.481 -12.545 1.00 88.44 89 CYS A N 1
ATOM 700 C CA . CYS A 1 89 ? 6.844 -2.157 -13.122 1.00 88.44 89 CYS A CA 1
ATOM 701 C C . CYS A 1 89 ? 6.490 -3.042 -14.325 1.00 88.44 89 CYS A C 1
ATOM 703 O O . CYS A 1 89 ? 7.316 -3.184 -15.225 1.00 88.44 89 CYS A O 1
ATOM 705 N N . ASN A 1 90 ? 5.293 -3.634 -14.335 1.00 83.25 90 ASN A N 1
ATOM 706 C CA . ASN A 1 90 ? 4.839 -4.522 -15.406 1.00 83.25 90 ASN A CA 1
ATOM 707 C C . ASN A 1 90 ? 4.221 -3.766 -16.591 1.00 83.25 90 ASN A C 1
ATOM 709 O O . ASN A 1 90 ? 4.217 -4.284 -17.700 1.00 83.25 90 ASN A O 1
ATOM 713 N N . HIS A 1 91 ? 3.703 -2.555 -16.374 1.00 77.81 91 HIS A N 1
ATOM 714 C CA . HIS A 1 91 ? 3.003 -1.781 -17.406 1.00 77.81 91 HIS A CA 1
ATOM 715 C C . HIS A 1 91 ? 3.942 -0.993 -18.344 1.00 77.81 91 HIS A C 1
ATOM 717 O O . HIS A 1 91 ? 3.482 -0.320 -19.263 1.00 77.81 91 HIS A O 1
ATOM 723 N N . SER A 1 92 ? 5.252 -1.015 -18.090 1.00 73.69 92 SER A N 1
ATOM 724 C CA . SER A 1 92 ? 6.214 -0.051 -18.643 1.00 73.69 92 SER A CA 1
ATOM 725 C C . SER A 1 92 ? 7.356 -0.675 -19.460 1.00 73.69 92 SER A C 1
ATOM 727 O O . SER A 1 92 ? 8.336 0.012 -19.737 1.00 73.69 92 SER A O 1
ATOM 729 N N . ASP A 1 93 ? 7.254 -1.957 -19.836 1.00 81.19 93 ASP A N 1
ATOM 730 C CA . ASP A 1 93 ? 8.307 -2.723 -20.540 1.00 81.19 93 ASP A CA 1
ATOM 731 C C . ASP A 1 93 ? 9.702 -2.596 -19.891 1.00 81.19 93 ASP A C 1
ATOM 733 O O . ASP A 1 93 ? 10.747 -2.714 -20.535 1.00 81.19 93 ASP A O 1
ATOM 737 N N . LEU A 1 94 ? 9.732 -2.336 -18.582 1.00 82.00 94 LEU A N 1
ATOM 738 C CA . LEU A 1 94 ? 10.962 -2.116 -17.839 1.00 82.00 94 LEU A CA 1
ATOM 739 C C . LEU A 1 94 ? 11.671 -3.445 -17.561 1.00 82.00 94 LEU A C 1
ATOM 741 O O . LEU A 1 94 ? 11.068 -4.422 -17.115 1.00 82.00 94 LEU A O 1
ATOM 745 N N . SER A 1 95 ? 12.990 -3.457 -17.748 1.00 83.81 95 SER A N 1
ATOM 746 C CA . SER A 1 95 ? 13.853 -4.538 -17.276 1.00 83.81 95 SER A CA 1
ATOM 747 C C . SER A 1 95 ? 14.245 -4.302 -15.818 1.00 83.81 95 SER A C 1
ATOM 749 O O . SER A 1 95 ? 14.778 -3.241 -15.485 1.00 83.81 95 SER A O 1
ATOM 751 N N . HIS A 1 96 ? 14.057 -5.305 -14.962 1.00 82.38 96 HIS A N 1
ATOM 752 C CA . HIS A 1 96 ? 14.342 -5.209 -13.528 1.00 82.38 96 HIS A CA 1
ATOM 753 C C . HIS A 1 96 ? 15.384 -6.253 -13.124 1.00 82.38 96 HIS A C 1
ATOM 755 O O . HIS A 1 96 ? 15.276 -7.418 -13.505 1.00 82.38 96 HIS A O 1
ATOM 761 N N . VAL A 1 97 ? 16.377 -5.855 -12.324 1.00 86.25 97 VAL A N 1
ATOM 762 C CA . VAL A 1 97 ? 17.377 -6.766 -11.743 1.00 86.25 97 VAL A CA 1
ATOM 763 C C . VAL A 1 97 ? 17.173 -6.818 -10.234 1.00 86.25 97 VAL A C 1
ATOM 765 O O . VAL A 1 97 ? 17.294 -5.806 -9.546 1.00 86.25 97 VAL A O 1
ATOM 768 N N . PHE A 1 98 ? 16.871 -8.004 -9.711 1.00 86.06 98 PHE A N 1
ATOM 769 C CA . PHE A 1 98 ? 16.680 -8.235 -8.278 1.00 86.06 98 PHE A CA 1
ATOM 770 C C . PHE A 1 98 ? 17.958 -8.764 -7.621 1.00 86.06 98 PHE A C 1
ATOM 772 O O . PHE A 1 98 ? 18.845 -9.281 -8.295 1.00 86.06 98 PHE A O 1
ATOM 779 N N . ALA A 1 99 ? 18.039 -8.644 -6.290 1.00 87.50 99 ALA A N 1
ATOM 780 C CA . ALA A 1 99 ? 19.171 -9.115 -5.482 1.00 87.50 99 ALA A CA 1
ATOM 781 C C . ALA A 1 99 ? 20.544 -8.542 -5.901 1.00 87.50 99 ALA A C 1
ATOM 783 O O . ALA A 1 99 ? 21.583 -9.143 -5.638 1.00 87.50 99 ALA A O 1
ATOM 784 N N . SER A 1 100 ? 20.549 -7.361 -6.523 1.00 88.25 100 SER A N 1
ATOM 785 C CA . SER A 1 100 ? 21.756 -6.623 -6.884 1.00 88.25 100 SER A CA 1
ATOM 786 C C . SER A 1 100 ? 21.859 -5.347 -6.056 1.00 88.25 100 SER A C 1
ATOM 788 O O . SER A 1 100 ? 20.867 -4.649 -5.846 1.00 88.25 100 SER A O 1
ATOM 790 N N . VAL A 1 101 ? 23.068 -5.040 -5.589 1.00 89.31 101 VAL A N 1
ATOM 791 C CA . VAL A 1 101 ? 23.397 -3.767 -4.945 1.00 89.31 101 VAL A CA 1
ATOM 792 C C . VAL A 1 101 ? 24.418 -3.077 -5.827 1.00 89.31 101 VAL A C 1
ATOM 794 O O . VAL A 1 101 ? 25.528 -3.582 -6.012 1.00 89.31 101 VAL A O 1
ATOM 797 N N . ASN A 1 102 ? 24.051 -1.920 -6.367 1.00 87.00 102 ASN A N 1
ATOM 798 C CA . ASN A 1 102 ? 24.991 -1.122 -7.131 1.00 87.00 102 ASN A CA 1
ATOM 799 C C . ASN A 1 102 ? 25.989 -0.458 -6.168 1.00 87.00 102 ASN A C 1
ATOM 801 O O . ASN A 1 102 ? 25.594 0.349 -5.329 1.00 87.00 102 ASN A O 1
ATOM 805 N N . ARG A 1 103 ? 27.272 -0.832 -6.253 1.00 91.19 103 ARG A N 1
ATOM 806 C CA . ARG A 1 103 ? 28.331 -0.300 -5.375 1.00 91.19 103 ARG A CA 1
ATOM 807 C C . ARG A 1 103 ? 29.074 0.893 -5.967 1.00 91.19 103 ARG A C 1
ATOM 809 O O . ARG A 1 103 ? 29.756 1.596 -5.230 1.00 91.19 103 ARG A O 1
ATOM 816 N N . SER A 1 104 ? 28.974 1.104 -7.275 1.00 88.56 104 SER A N 1
ATOM 817 C CA . SER A 1 104 ? 29.689 2.168 -7.974 1.00 88.56 104 SER A CA 1
ATOM 818 C C . SER A 1 104 ? 28.934 2.561 -9.235 1.00 88.56 104 SER A C 1
ATOM 820 O O . SER A 1 104 ? 28.693 1.721 -10.103 1.00 88.56 104 SER A O 1
ATOM 822 N N . ILE A 1 105 ? 28.620 3.845 -9.361 1.00 89.00 105 ILE A N 1
ATOM 823 C CA . ILE A 1 105 ? 28.075 4.426 -10.586 1.00 89.00 105 ILE A CA 1
ATOM 824 C C . ILE A 1 105 ? 29.179 5.292 -11.176 1.00 89.00 105 ILE A C 1
ATOM 826 O O . ILE A 1 105 ? 29.550 6.302 -10.584 1.00 89.00 105 ILE A O 1
ATOM 830 N N . ASN A 1 106 ? 29.713 4.876 -12.321 1.00 86.25 106 ASN A N 1
ATOM 831 C CA . ASN A 1 106 ? 30.711 5.644 -13.054 1.00 86.25 106 ASN A CA 1
ATOM 832 C C . ASN A 1 106 ? 30.030 6.290 -14.254 1.00 86.25 106 ASN A C 1
ATOM 834 O O . ASN A 1 106 ? 29.404 5.602 -15.061 1.00 86.25 106 ASN A O 1
ATOM 838 N N . PHE A 1 107 ? 30.160 7.605 -14.364 1.00 85.62 107 PHE A N 1
ATOM 839 C CA . PHE A 1 107 ? 29.742 8.340 -15.546 1.00 85.62 107 PHE A CA 1
ATOM 840 C C . PHE A 1 107 ? 30.898 8.350 -16.541 1.00 85.62 107 PHE A C 1
ATOM 842 O O . PHE A 1 107 ? 32.056 8.509 -16.158 1.00 85.62 107 PHE A O 1
ATOM 849 N N . ILE A 1 108 ? 30.586 8.141 -17.816 1.00 80.12 108 ILE A N 1
ATOM 850 C CA . ILE A 1 108 ? 31.547 8.361 -18.891 1.00 80.12 108 ILE A CA 1
ATOM 851 C C . ILE A 1 108 ? 31.342 9.802 -19.347 1.00 80.12 108 ILE A C 1
ATOM 853 O O . ILE A 1 108 ? 30.300 10.124 -19.917 1.00 80.12 108 ILE A O 1
ATOM 857 N N . ASP A 1 109 ? 32.323 10.664 -19.089 1.00 78.12 109 ASP A N 1
ATOM 858 C CA . ASP A 1 109 ? 32.318 12.025 -19.615 1.00 78.12 109 ASP A CA 1
ATOM 859 C C . ASP A 1 109 ? 32.663 11.990 -21.107 1.00 78.12 109 ASP A C 1
ATOM 861 O O . ASP A 1 109 ? 33.789 11.688 -21.506 1.00 78.12 109 ASP A O 1
ATOM 865 N N . HIS A 1 110 ? 31.700 12.337 -21.960 1.00 65.19 110 HIS A N 1
ATOM 866 C CA . HIS A 1 110 ? 31.946 12.600 -23.378 1.00 65.19 110 HIS A CA 1
ATOM 867 C C . HIS A 1 110 ? 32.538 14.000 -23.578 1.00 65.19 110 HIS A C 1
ATOM 869 O O . HIS A 1 110 ? 31.985 14.835 -24.290 1.00 65.19 110 HIS A O 1
ATOM 875 N N . THR A 1 111 ? 33.687 14.266 -22.965 1.00 60.59 111 THR A N 1
ATOM 876 C CA . THR A 1 111 ? 34.545 15.396 -23.344 1.00 60.59 111 THR A CA 1
ATOM 877 C C . THR A 1 111 ? 35.968 14.917 -23.569 1.00 60.59 111 THR A C 1
ATOM 879 O O . THR A 1 111 ? 36.903 15.339 -22.899 1.00 60.59 111 THR A O 1
ATOM 882 N N . SER A 1 112 ? 36.141 13.991 -24.507 1.00 59.00 112 SER A N 1
ATOM 883 C CA . SER A 1 112 ? 37.277 13.969 -25.435 1.00 59.00 112 SER A CA 1
ATOM 884 C C . SER A 1 112 ? 37.062 12.880 -26.486 1.00 59.00 112 SER A C 1
ATOM 886 O O . SER A 1 112 ? 36.577 11.792 -26.197 1.00 59.00 112 SER A O 1
ATOM 888 N N . ASP A 1 113 ? 37.437 13.228 -27.712 1.00 54.69 113 ASP A N 1
ATOM 889 C CA . ASP A 1 113 ? 37.682 12.344 -28.849 1.00 54.69 113 ASP A CA 1
ATOM 890 C C . ASP A 1 113 ? 36.487 11.902 -29.706 1.00 54.69 113 ASP A C 1
ATOM 892 O O . ASP A 1 113 ? 36.411 10.774 -30.188 1.00 54.69 113 ASP A O 1
ATOM 896 N N . LEU A 1 114 ? 35.684 12.885 -30.129 1.00 49.47 114 LEU A N 1
ATOM 897 C CA . LEU A 1 114 ? 35.396 12.985 -31.567 1.00 49.47 114 LEU A CA 1
ATOM 898 C C . LEU A 1 114 ? 36.666 13.461 -32.298 1.00 49.47 114 LEU A C 1
ATOM 900 O O . LEU A 1 114 ? 36.727 14.577 -32.804 1.00 49.47 114 LEU A O 1
ATOM 904 N N . SER A 1 115 ? 37.695 12.615 -32.355 1.00 44.62 115 SER A N 1
ATOM 905 C CA . SER A 1 115 ? 38.614 12.644 -33.489 1.00 44.62 115 SER A CA 1
ATOM 906 C C . SER A 1 115 ? 38.244 11.445 -34.346 1.00 44.62 115 SER A C 1
ATOM 908 O O . SER A 1 115 ? 38.512 10.292 -34.011 1.00 44.62 115 SER A O 1
ATOM 910 N N . TRP A 1 116 ? 37.533 11.700 -35.445 1.00 42.50 116 TRP A N 1
ATOM 911 C CA . TRP A 1 116 ? 37.535 10.751 -36.547 1.00 42.50 116 TRP A CA 1
ATOM 912 C C . TRP A 1 116 ? 39.005 10.514 -36.881 1.00 42.50 116 TRP A C 1
ATOM 914 O O . TRP A 1 116 ? 39.694 11.428 -37.326 1.00 42.50 116 TRP A O 1
ATOM 924 N N . LYS A 1 117 ? 39.525 9.323 -36.567 1.00 42.94 117 LYS A N 1
ATOM 925 C CA . LYS A 1 117 ? 40.855 8.939 -37.023 1.00 42.94 117 LYS A CA 1
ATOM 926 C C . LYS A 1 117 ? 40.760 8.811 -38.529 1.00 42.94 117 LYS A C 1
ATOM 928 O O . LYS A 1 117 ? 40.304 7.789 -39.045 1.00 42.94 117 LYS A O 1
ATOM 933 N N . ASP A 1 118 ? 41.175 9.877 -39.203 1.00 39.41 118 ASP A N 1
ATOM 934 C CA . ASP A 1 118 ? 41.543 9.841 -40.600 1.00 39.41 118 ASP A CA 1
ATOM 935 C C . ASP A 1 118 ? 42.403 8.603 -40.821 1.00 39.41 118 ASP A C 1
ATOM 937 O O . ASP A 1 118 ? 43.415 8.355 -40.157 1.00 39.41 118 ASP A O 1
ATOM 941 N N . THR A 1 119 ? 41.927 7.787 -41.749 1.00 45.81 119 THR A N 1
ATOM 942 C CA . THR A 1 119 ? 42.665 6.668 -42.299 1.00 45.81 119 THR A CA 1
ATOM 943 C C . THR A 1 119 ? 43.893 7.241 -42.990 1.00 45.81 119 THR A C 1
ATOM 945 O O . THR A 1 119 ? 43.842 7.588 -44.165 1.00 45.81 119 THR A O 1
ATOM 948 N N . ILE A 1 120 ? 45.008 7.355 -42.272 1.00 36.09 120 ILE A N 1
ATOM 949 C CA . ILE A 1 120 ? 46.318 7.543 -42.886 1.00 36.09 120 ILE A CA 1
ATOM 950 C C . ILE A 1 120 ? 47.265 6.487 -42.329 1.00 36.09 120 ILE A C 1
ATOM 952 O O . ILE A 1 120 ? 47.726 6.515 -41.192 1.00 36.09 120 ILE A O 1
ATOM 956 N N . LEU A 1 121 ? 47.494 5.514 -43.206 1.00 42.50 121 LEU A N 1
ATOM 957 C CA . LEU A 1 121 ? 48.620 4.598 -43.276 1.00 42.50 121 LEU A CA 1
ATOM 958 C C . LEU A 1 121 ? 49.875 5.047 -42.504 1.00 42.50 121 LEU A C 1
ATOM 960 O O . LEU A 1 121 ? 50.539 6.008 -42.884 1.00 42.50 121 LEU A O 1
ATOM 964 N N . GLY A 1 122 ? 50.310 4.194 -41.573 1.00 36.19 122 GLY A N 1
ATOM 965 C CA . GLY A 1 122 ? 51.728 3.857 -41.450 1.00 36.19 122 GLY A CA 1
ATOM 966 C C . GLY A 1 122 ? 52.375 4.027 -40.074 1.00 36.19 122 GLY A C 1
ATOM 967 O O . GLY A 1 122 ? 52.639 5.144 -39.660 1.00 36.19 122 GLY A O 1
ATOM 968 N N . LYS A 1 123 ? 52.833 2.880 -39.526 1.00 38.34 123 LYS A N 1
ATOM 969 C CA . LYS A 1 123 ? 53.998 2.699 -38.618 1.00 38.34 123 LYS A CA 1
ATOM 970 C C . LYS A 1 123 ? 53.815 3.286 -37.196 1.00 38.34 123 LYS A C 1
ATOM 972 O O . LYS A 1 123 ? 53.392 4.411 -37.046 1.00 38.34 123 LYS A O 1
ATOM 977 N N . LYS A 1 124 ? 54.170 2.652 -36.074 1.00 39.41 124 LYS A N 1
ATOM 978 C CA . LYS A 1 124 ? 54.940 1.449 -35.707 1.00 39.41 124 LYS A CA 1
ATOM 979 C C . LYS A 1 124 ? 54.627 1.135 -34.225 1.00 39.41 124 LYS A C 1
ATOM 981 O O . LYS A 1 124 ? 54.243 2.027 -33.481 1.00 39.41 124 LYS A O 1
ATOM 986 N N . ASN A 1 125 ? 54.856 -0.121 -33.844 1.00 42.66 125 ASN A N 1
ATOM 987 C CA . ASN A 1 125 ? 54.875 -0.711 -32.499 1.00 42.66 125 ASN A CA 1
ATOM 988 C C . ASN A 1 125 ? 55.295 0.210 -31.342 1.00 42.66 125 ASN A C 1
ATOM 990 O O . ASN A 1 125 ? 56.416 0.713 -31.381 1.00 42.66 125 ASN A O 1
ATOM 994 N N . THR A 1 126 ? 54.520 0.191 -30.249 1.00 37.31 126 THR A N 1
ATOM 995 C CA . THR A 1 126 ? 55.079 0.173 -28.885 1.00 37.31 126 THR A CA 1
ATOM 996 C C . THR A 1 126 ? 54.131 -0.546 -27.919 1.00 37.31 126 THR A C 1
AT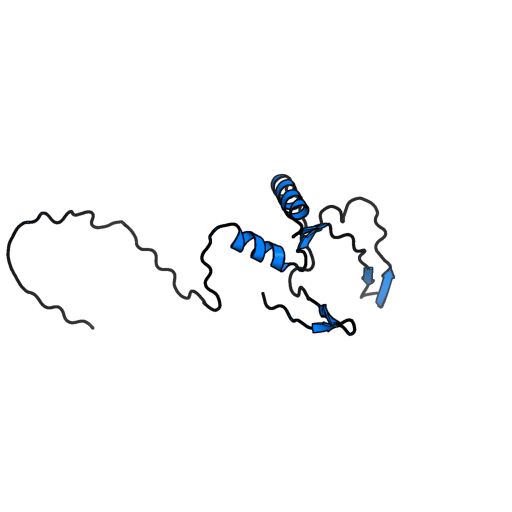OM 998 O O . THR A 1 126 ? 52.973 -0.171 -27.766 1.00 37.31 126 THR A O 1
ATOM 1001 N N . THR A 1 127 ? 54.643 -1.598 -27.285 1.00 41.84 127 THR A N 1
ATOM 1002 C CA . THR A 1 127 ? 54.055 -2.334 -26.158 1.00 41.84 127 THR A CA 1
ATOM 1003 C C . THR A 1 127 ? 53.994 -1.443 -24.913 1.00 41.84 127 THR A C 1
ATOM 1005 O O . THR A 1 127 ? 54.965 -0.745 -24.630 1.00 41.84 127 THR A O 1
ATOM 1008 N N . LEU A 1 128 ? 52.917 -1.514 -24.124 1.00 38.19 128 LEU A N 1
ATOM 1009 C CA . LEU A 1 128 ? 52.877 -0.963 -22.765 1.00 38.19 128 LEU A CA 1
ATOM 1010 C C . LEU A 1 128 ? 52.341 -2.018 -21.792 1.00 38.19 128 LEU A C 1
ATOM 1012 O O . LEU A 1 128 ? 51.238 -2.533 -21.950 1.00 38.19 128 LEU A O 1
ATOM 1016 N N . HIS A 1 129 ? 53.194 -2.359 -20.826 1.00 38.91 129 HIS A N 1
ATOM 1017 C CA . HIS A 1 129 ? 52.919 -3.236 -19.694 1.00 38.91 129 HIS A CA 1
ATOM 1018 C C . HIS A 1 129 ? 52.075 -2.505 -18.643 1.00 38.91 129 HIS A C 1
ATOM 1020 O O . HIS A 1 129 ? 52.325 -1.335 -18.357 1.00 38.91 129 HIS A O 1
ATOM 1026 N N . CYS A 1 130 ? 51.120 -3.221 -18.048 1.00 39.97 130 CYS A N 1
ATOM 1027 C CA . CYS A 1 130 ? 50.338 -2.776 -16.897 1.00 39.97 130 CYS A CA 1
ATOM 1028 C C . CYS A 1 130 ? 51.111 -2.985 -15.584 1.00 39.97 130 CYS A C 1
ATOM 1030 O O . CYS A 1 130 ? 51.702 -4.050 -15.388 1.00 39.97 130 CYS A O 1
ATOM 1032 N N . TYR A 1 131 ? 51.023 -2.003 -14.686 1.00 40.22 131 TYR A N 1
ATOM 1033 C CA . TYR A 1 131 ? 50.954 -2.212 -13.238 1.00 40.22 131 TYR A CA 1
ATOM 1034 C C . TYR A 1 131 ? 49.619 -1.654 -12.757 1.00 40.22 131 TYR A C 1
ATOM 1036 O O . TYR A 1 131 ? 49.227 -0.589 -13.287 1.00 40.22 131 TYR A O 1
#

Foldseek 3Di:
DDWDWDQDPVRDTDTDDPPDPKDFDDDPVVVVVQVVCVVVPQKDQDPDWDWDADPVVRDTPGTDDDDDDPRRGIMATPVGNCSVVVVVCVVPPDDDDPPDDDPDDDDDDPPDDPPPPPPDDDDDDDDDDDD

Sequence (131 aa):
MSQRREVGEDGKELMFDHEAPFFSVTNPNAISLVHEWESLGFVSQWKQVFGSFDSASNMFLGFQQEGDHTNNNKYVGVPGMNSISKTLCNHSDLSHVFASVNRSINFIDHTSDLSWKDTILGKKNTTLHCY